Protein AF-A0A6B3EMQ3-F1 (afdb_monomer_lite)

Sequence (103 aa):
LTILTIFVALPIFVMITSSLKPLKDVTGQFRWIPSGLTIRPYIDIWKTVPLAHYFSNSLIVAGSATICSVIIAIFAAYAVSRYNFRGKRVFTVSVLSTQMFPG

Secondary structure (DSSP, 8-state):
-HHHHHHHHHHHHHHHHHHTS-GGGTSS---SS-SS---HHHHHHHHHS-HHHHHHHHHHHHHHHHHHHHHHHHHHHHHHHH---TTHHHHHHHHHHHHHS--

pLDDT: mean 71.08, std 14.78, range [41.62, 95.75]

Foldseek 3Di:
DVVVVVVVVVVVVVVVQVQQADPVVVVDDDDPDHPDRDCVVVVVCVVVPVVVVVVVVCCCVVVVVVVVVVVVVVVVVCCLVPDDDPCSVVVVVVVVVVVPPDD

Structure (mmCIF, N/CA/C/O backbone):
data_AF-A0A6B3EMQ3-F1
#
_entry.id   AF-A0A6B3EMQ3-F1
#
loop_
_atom_site.group_PDB
_atom_site.id
_atom_site.type_symbol
_atom_site.label_atom_id
_atom_site.label_alt_id
_atom_site.label_comp_id
_atom_site.label_asym_id
_atom_site.label_entity_id
_atom_site.label_seq_id
_atom_site.pdbx_PDB_ins_code
_atom_site.Cartn_x
_atom_site.Cartn_y
_atom_site.Cartn_z
_atom_site.occupancy
_atom_site.B_iso_or_equiv
_atom_site.auth_seq_id
_atom_site.auth_comp_id
_atom_site.auth_asym_id
_atom_site.auth_atom_id
_atom_site.pdbx_PDB_model_num
ATOM 1 N N . LEU A 1 1 ? 20.377 -15.646 9.282 1.00 66.88 1 LEU A N 1
ATOM 2 C CA . LEU A 1 1 ? 19.902 -14.308 8.853 1.00 66.88 1 LEU A CA 1
ATOM 3 C C . LEU A 1 1 ? 20.313 -13.988 7.412 1.00 66.88 1 LEU A C 1
ATOM 5 O O . LEU A 1 1 ? 19.444 -13.715 6.602 1.00 66.88 1 LEU A O 1
ATOM 9 N N . THR A 1 2 ? 21.598 -14.111 7.065 1.00 76.88 2 THR A N 1
ATOM 10 C CA . THR A 1 2 ? 22.165 -13.820 5.729 1.00 76.88 2 THR A CA 1
ATOM 11 C C . THR A 1 2 ? 21.509 -14.570 4.560 1.00 76.88 2 THR A C 1
ATOM 13 O O . THR A 1 2 ? 21.235 -13.963 3.532 1.00 76.88 2 THR A O 1
ATOM 16 N N . ILE A 1 3 ? 21.180 -15.857 4.716 1.00 75.00 3 ILE A N 1
ATOM 17 C CA . ILE A 1 3 ? 20.504 -16.660 3.672 1.00 75.00 3 ILE A CA 1
ATOM 18 C C . ILE A 1 3 ? 19.086 -16.136 3.375 1.00 75.00 3 ILE A C 1
ATOM 20 O O . ILE A 1 3 ? 18.675 -16.049 2.223 1.00 75.00 3 ILE A O 1
ATOM 24 N N . LEU A 1 4 ? 18.359 -15.730 4.418 1.00 75.94 4 LEU A N 1
ATOM 25 C CA . LEU A 1 4 ? 17.004 -15.180 4.317 1.00 75.94 4 LEU A CA 1
ATOM 26 C C . LEU A 1 4 ? 17.011 -13.815 3.614 1.00 75.94 4 LEU A C 1
ATOM 28 O O . LEU A 1 4 ? 16.161 -13.547 2.771 1.00 75.94 4 LEU A O 1
ATOM 32 N N . THR A 1 5 ? 18.019 -12.986 3.894 1.00 73.38 5 THR A N 1
ATOM 33 C CA . THR A 1 5 ? 18.232 -11.708 3.203 1.00 73.38 5 THR A CA 1
ATOM 34 C C . THR A 1 5 ? 18.494 -11.904 1.709 1.00 73.38 5 THR A C 1
ATOM 36 O O . THR A 1 5 ? 17.908 -11.197 0.896 1.00 73.38 5 THR A O 1
ATOM 39 N N . ILE A 1 6 ? 19.320 -12.884 1.329 1.00 73.81 6 ILE A N 1
ATOM 40 C CA . ILE A 1 6 ? 19.612 -13.191 -0.082 1.00 73.81 6 ILE A CA 1
ATOM 41 C C . ILE A 1 6 ? 18.356 -13.696 -0.805 1.00 73.81 6 ILE A C 1
ATOM 43 O O . ILE A 1 6 ? 18.084 -13.283 -1.932 1.00 73.81 6 ILE A O 1
ATOM 47 N N . PHE A 1 7 ? 17.555 -14.532 -0.142 1.00 76.38 7 PHE A N 1
ATOM 48 C CA . PHE A 1 7 ? 16.309 -15.052 -0.702 1.00 76.38 7 PHE A CA 1
ATOM 49 C C . PHE A 1 7 ? 15.274 -13.947 -0.978 1.00 76.38 7 PHE A C 1
ATOM 51 O O . PHE A 1 7 ? 14.625 -13.967 -2.019 1.00 76.38 7 PHE A O 1
ATOM 58 N N . VAL A 1 8 ? 15.161 -12.947 -0.098 1.00 75.50 8 VAL A N 1
ATOM 59 C CA . VAL A 1 8 ? 14.281 -11.777 -0.300 1.00 75.50 8 VAL A CA 1
ATOM 60 C C . VAL A 1 8 ? 14.869 -10.779 -1.306 1.00 75.50 8 VAL A C 1
ATOM 62 O O . VAL A 1 8 ? 14.127 -10.122 -2.035 1.00 75.50 8 VAL A O 1
ATOM 65 N N . ALA A 1 9 ? 16.195 -10.673 -1.395 1.00 73.19 9 ALA A N 1
ATOM 66 C CA . ALA A 1 9 ? 16.858 -9.776 -2.339 1.00 73.19 9 ALA A CA 1
ATOM 67 C C . ALA A 1 9 ? 16.756 -10.253 -3.799 1.00 73.19 9 ALA A C 1
ATOM 69 O O . ALA A 1 9 ? 16.727 -9.423 -4.706 1.00 73.19 9 ALA A O 1
ATOM 70 N N . LEU A 1 10 ? 16.659 -11.566 -4.041 1.00 73.31 10 LEU A N 1
ATOM 71 C CA . LEU A 1 10 ? 16.502 -12.151 -5.380 1.00 73.31 10 LEU A CA 1
ATOM 72 C C . LEU A 1 10 ? 15.300 -11.600 -6.173 1.00 73.31 10 LEU A C 1
ATOM 74 O O . LEU A 1 10 ? 15.516 -11.098 -7.277 1.00 73.31 10 LEU A O 1
ATOM 78 N N . PRO A 1 11 ? 14.050 -11.632 -5.668 1.00 71.81 11 PRO A N 1
ATOM 79 C CA . PRO A 1 11 ? 12.908 -11.085 -6.400 1.00 71.81 11 PRO A CA 1
ATOM 80 C C . PRO A 1 11 ? 13.012 -9.569 -6.601 1.00 71.81 11 PRO A C 1
ATOM 82 O O . PRO A 1 11 ? 12.620 -9.074 -7.654 1.00 71.81 11 PRO A O 1
ATOM 85 N N . ILE A 1 12 ? 13.607 -8.834 -5.654 1.00 69.75 12 ILE A N 1
ATOM 86 C CA . ILE A 1 12 ? 13.861 -7.390 -5.796 1.00 69.75 12 ILE A CA 1
ATOM 87 C C . ILE A 1 12 ? 14.857 -7.137 -6.936 1.00 69.75 12 ILE A C 1
ATOM 89 O O . ILE A 1 12 ? 14.637 -6.267 -7.777 1.00 69.75 12 ILE A O 1
ATOM 93 N N . PHE A 1 13 ? 15.920 -7.936 -7.022 1.00 67.06 13 PHE A N 1
ATOM 94 C CA . PHE A 1 13 ? 16.906 -7.843 -8.095 1.00 67.06 13 PHE A CA 1
ATOM 95 C C . PHE A 1 13 ? 16.301 -8.183 -9.468 1.00 67.06 13 PHE A C 1
ATOM 97 O O . PHE A 1 13 ? 16.542 -7.479 -10.453 1.00 67.06 13 PHE A O 1
ATOM 104 N N . VAL A 1 14 ? 15.451 -9.212 -9.541 1.00 66.31 14 VAL A N 1
ATOM 105 C CA . VAL A 1 14 ? 14.697 -9.559 -10.759 1.00 66.31 14 VAL A CA 1
ATOM 106 C C . VAL A 1 14 ? 13.723 -8.443 -11.149 1.00 66.31 14 VAL A C 1
ATOM 108 O O . VAL A 1 14 ? 13.592 -8.132 -12.333 1.00 66.31 14 VAL A O 1
ATOM 111 N N . MET A 1 15 ? 13.080 -7.792 -10.178 1.00 66.25 15 MET A N 1
ATOM 112 C CA . MET A 1 15 ? 12.175 -6.667 -10.420 1.00 66.25 15 MET A CA 1
ATOM 113 C C . MET A 1 15 ? 12.920 -5.449 -10.982 1.00 66.25 15 MET A C 1
ATOM 115 O O . MET A 1 15 ? 12.474 -4.875 -11.972 1.00 66.25 15 MET A O 1
ATOM 119 N N . ILE A 1 16 ? 14.079 -5.100 -10.414 1.00 63.38 16 ILE A N 1
ATOM 120 C CA . ILE A 1 16 ? 14.919 -3.983 -10.881 1.00 63.38 16 ILE A CA 1
ATOM 121 C C . ILE A 1 16 ? 15.449 -4.259 -12.293 1.00 63.38 16 ILE A C 1
ATOM 123 O O . ILE A 1 16 ? 15.355 -3.419 -13.185 1.00 63.38 16 ILE A O 1
ATOM 127 N N . THR A 1 17 ? 15.980 -5.457 -12.533 1.00 60.28 17 THR A N 1
ATOM 128 C CA . THR A 1 17 ? 16.501 -5.825 -13.860 1.00 60.28 17 THR A CA 1
ATOM 129 C C . THR A 1 17 ? 15.398 -5.936 -14.913 1.00 60.28 17 THR A C 1
ATOM 131 O O . THR A 1 17 ? 15.651 -5.651 -16.082 1.00 60.28 17 THR A O 1
ATOM 134 N N . SER A 1 18 ? 14.174 -6.297 -14.519 1.00 56.06 18 SER A N 1
ATOM 135 C CA . SER A 1 18 ? 13.008 -6.318 -15.412 1.00 56.06 18 SER A CA 1
ATOM 136 C C . SER A 1 18 ? 12.436 -4.923 -15.670 1.00 56.06 18 SER A C 1
ATOM 138 O O . SER A 1 18 ? 12.002 -4.664 -16.789 1.00 56.06 18 SER A O 1
ATOM 140 N N . SER A 1 19 ? 12.488 -3.997 -14.703 1.00 55.06 19 SER A N 1
ATOM 141 C CA . SER A 1 19 ? 12.038 -2.609 -14.907 1.00 55.06 19 SER A CA 1
ATOM 142 C C . SER A 1 19 ? 12.951 -1.816 -15.853 1.00 55.06 19 SER A C 1
ATOM 144 O O . SER A 1 19 ? 12.515 -0.846 -16.467 1.00 55.06 19 SER A O 1
ATOM 146 N N . LEU A 1 20 ? 14.205 -2.250 -16.007 1.00 53.59 20 LEU A N 1
ATOM 147 C CA . LEU A 1 20 ? 15.203 -1.677 -16.918 1.00 53.59 20 LEU A CA 1
ATOM 148 C C . LEU A 1 20 ? 15.199 -2.308 -18.329 1.00 53.59 20 LEU A C 1
ATOM 150 O O . LEU A 1 20 ? 15.990 -1.888 -19.182 1.00 53.59 20 LEU A O 1
ATOM 154 N N . LYS A 1 21 ? 14.341 -3.309 -18.593 1.00 52.06 21 LYS A N 1
ATOM 155 C CA . LYS A 1 21 ? 14.225 -3.959 -19.911 1.00 52.06 21 LYS A CA 1
ATOM 156 C C . LYS A 1 21 ? 13.247 -3.209 -20.831 1.00 52.06 21 LYS A C 1
ATOM 158 O O . LYS A 1 21 ? 12.162 -2.826 -20.396 1.00 52.06 21 LYS A O 1
ATOM 163 N N . PRO A 1 22 ? 13.583 -3.014 -22.119 1.00 49.78 22 PRO A N 1
ATOM 164 C CA . PRO A 1 22 ? 12.666 -2.422 -23.091 1.00 49.78 22 PRO A CA 1
ATOM 165 C C . PRO A 1 22 ? 11.437 -3.321 -23.337 1.00 49.78 22 PRO A C 1
ATOM 167 O O . PRO A 1 22 ? 11.576 -4.537 -23.435 1.00 49.78 22 PRO A O 1
ATOM 170 N N . LEU A 1 23 ? 10.240 -2.724 -23.507 1.00 48.47 23 LEU A N 1
ATOM 171 C CA . LEU A 1 23 ? 8.945 -3.427 -23.681 1.00 48.47 23 LEU A CA 1
ATOM 172 C C 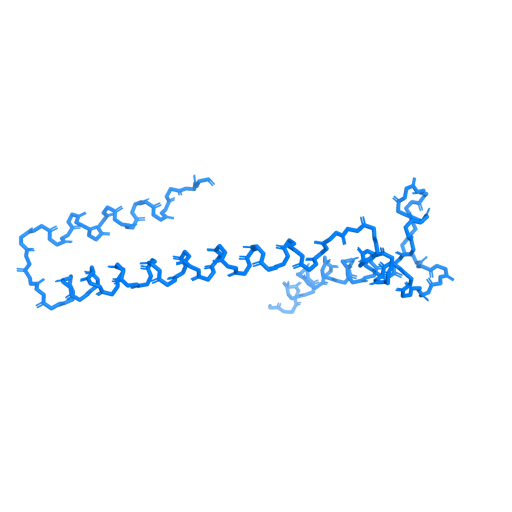. LEU A 1 23 ? 8.963 -4.541 -24.749 1.00 48.47 23 LEU A C 1
ATOM 174 O O . LEU A 1 23 ? 8.215 -5.507 -24.641 1.00 48.47 23 LEU A O 1
ATOM 178 N N . LYS A 1 24 ? 9.827 -4.427 -25.764 1.00 46.59 24 LYS A N 1
ATOM 179 C CA . LYS A 1 24 ? 9.963 -5.410 -26.851 1.00 46.59 24 LYS A CA 1
ATOM 180 C C . LYS A 1 24 ? 10.534 -6.764 -26.401 1.00 46.59 24 LYS A C 1
ATOM 182 O O . LYS A 1 24 ? 10.236 -7.763 -27.043 1.00 46.59 24 LYS A O 1
ATOM 187 N N . ASP A 1 25 ? 11.280 -6.810 -25.294 1.00 47.00 25 ASP A N 1
ATOM 188 C CA . ASP A 1 25 ? 11.830 -8.052 -24.718 1.00 47.00 25 ASP A CA 1
ATOM 189 C C . ASP A 1 25 ? 10.915 -8.674 -23.645 1.00 47.00 25 ASP A C 1
ATOM 191 O O . ASP A 1 25 ? 11.205 -9.756 -23.140 1.00 47.00 25 ASP A O 1
ATOM 195 N N . VAL A 1 26 ? 9.803 -8.016 -23.289 1.00 49.09 26 VAL A N 1
ATOM 196 C CA . VAL A 1 26 ? 8.833 -8.527 -22.300 1.00 49.09 26 VAL A CA 1
ATOM 197 C C . VAL A 1 26 ? 7.773 -9.419 -22.960 1.00 49.09 26 VAL A C 1
ATOM 199 O O . VAL A 1 26 ? 7.272 -10.346 -22.334 1.00 49.09 26 VAL A O 1
ATOM 202 N N . THR A 1 27 ? 7.456 -9.187 -24.238 1.00 45.41 27 THR A N 1
ATOM 203 C CA . THR A 1 27 ? 6.517 -10.015 -25.026 1.00 45.41 27 THR A CA 1
ATOM 204 C C . THR A 1 27 ? 7.221 -11.149 -25.797 1.00 45.41 27 THR A C 1
ATOM 206 O O . THR A 1 27 ? 6.559 -11.999 -26.385 1.00 45.41 27 THR A O 1
ATOM 209 N N . GLY A 1 28 ? 8.560 -11.163 -25.810 1.00 53.78 28 GLY A N 1
ATOM 210 C CA . GLY A 1 28 ? 9.399 -12.152 -26.499 1.00 53.78 28 GLY A CA 1
ATOM 211 C C . GLY A 1 28 ? 10.117 -13.136 -25.560 1.00 53.78 28 GLY A C 1
ATOM 212 O O . GLY A 1 28 ? 9.749 -13.301 -24.402 1.00 53.78 28 GLY A O 1
ATOM 213 N N . GLN A 1 29 ? 11.156 -13.815 -26.066 1.00 41.62 29 GLN A N 1
ATOM 214 C CA . GLN A 1 29 ? 11.915 -14.843 -25.335 1.00 41.62 29 GLN A CA 1
ATOM 215 C C . GLN A 1 29 ? 12.505 -14.319 -24.011 1.00 41.62 29 GLN A C 1
ATOM 217 O O . GLN A 1 29 ? 13.316 -13.394 -24.000 1.00 41.62 29 GLN A O 1
ATOM 222 N N . PHE A 1 30 ? 12.157 -14.977 -22.901 1.00 46.03 30 PHE A N 1
ATOM 223 C CA . PHE A 1 30 ? 12.632 -14.678 -21.548 1.00 46.03 30 PHE A CA 1
ATOM 224 C C . PHE A 1 30 ? 14.165 -14.812 -21.449 1.00 46.03 30 PHE A C 1
ATOM 226 O O . PHE A 1 30 ? 14.701 -15.913 -21.324 1.00 46.03 30 PHE A O 1
ATOM 233 N N . ARG A 1 31 ? 14.895 -13.691 -21.512 1.00 50.19 31 ARG A N 1
ATOM 234 C CA . ARG A 1 31 ? 16.360 -13.653 -21.344 1.00 50.19 31 ARG A CA 1
ATOM 235 C C . ARG A 1 31 ? 16.737 -13.090 -19.978 1.00 50.19 31 ARG A C 1
ATOM 237 O O . ARG A 1 31 ? 16.297 -12.004 -19.606 1.00 50.19 31 ARG A O 1
ATOM 244 N N . TRP A 1 32 ? 17.579 -13.814 -19.239 1.00 49.00 32 TRP A N 1
ATOM 245 C CA . TRP A 1 32 ? 18.080 -13.416 -17.914 1.00 49.00 32 TRP A CA 1
ATOM 246 C C . TRP A 1 32 ? 19.018 -12.193 -17.957 1.00 49.00 32 TRP A C 1
ATOM 248 O O . TRP A 1 32 ? 19.032 -11.414 -17.011 1.00 49.00 32 TRP A O 1
ATOM 258 N N . ILE A 1 33 ? 19.740 -11.972 -19.064 1.00 49.88 33 ILE A N 1
ATOM 259 C CA . ILE A 1 33 ? 20.727 -10.888 -19.220 1.00 49.88 33 ILE A CA 1
ATOM 260 C C . ILE A 1 33 ? 20.217 -9.884 -20.278 1.00 49.88 33 ILE A C 1
ATOM 262 O O . ILE A 1 33 ? 20.021 -10.288 -21.426 1.00 49.88 33 ILE A O 1
ATOM 266 N N . PRO A 1 34 ? 19.960 -8.606 -19.924 1.00 50.31 34 PRO A N 1
ATOM 267 C CA . PRO A 1 34 ? 19.502 -7.583 -20.867 1.00 50.31 34 PRO A CA 1
ATOM 268 C C . PRO A 1 34 ? 20.602 -7.214 -21.872 1.00 50.31 34 PRO A C 1
ATOM 270 O O . PRO A 1 34 ? 21.716 -6.885 -21.476 1.00 50.31 34 PRO A O 1
ATOM 273 N N . SER A 1 35 ? 20.282 -7.193 -23.166 1.00 52.34 35 SER A N 1
ATOM 274 C CA . SER A 1 35 ? 21.206 -6.786 -24.242 1.00 52.34 35 SER A CA 1
ATOM 275 C C . SER A 1 35 ? 21.458 -5.269 -24.300 1.00 52.34 35 SER A C 1
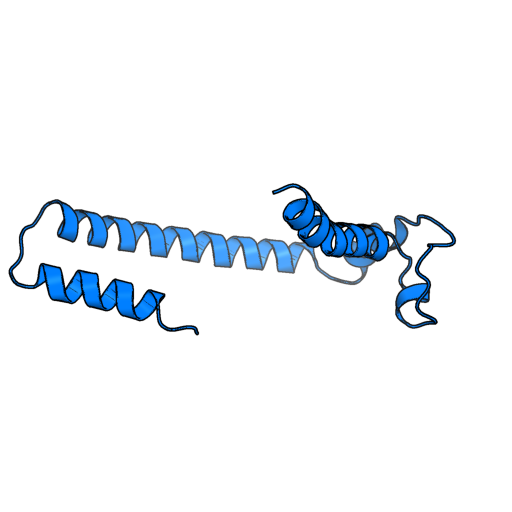ATOM 277 O O . SER A 1 35 ? 22.370 -4.824 -24.989 1.00 52.34 35 SER A O 1
ATOM 279 N N . GLY A 1 36 ? 20.664 -4.464 -23.585 1.00 51.59 36 GLY A N 1
ATOM 280 C CA . GLY A 1 36 ? 20.822 -3.012 -23.529 1.00 51.59 36 GLY A CA 1
ATOM 281 C C . GLY A 1 36 ? 20.007 -2.382 -22.402 1.00 51.59 36 GLY A C 1
ATOM 282 O O . GLY A 1 36 ? 18.779 -2.467 -22.387 1.00 51.59 36 GLY A O 1
ATOM 283 N N . LEU A 1 37 ? 20.692 -1.729 -21.461 1.00 51.66 37 LEU A N 1
ATOM 284 C CA . LEU A 1 37 ? 20.078 -0.878 -20.439 1.00 51.66 37 LEU A CA 1
ATOM 285 C C . LEU A 1 37 ? 19.350 0.276 -21.134 1.00 51.66 37 LEU A C 1
ATOM 287 O O . LEU A 1 37 ? 19.989 1.133 -21.741 1.00 51.66 37 LEU A O 1
ATOM 291 N N . THR A 1 38 ? 18.018 0.296 -21.077 1.00 54.25 38 THR A N 1
ATOM 292 C CA . THR A 1 38 ? 17.237 1.297 -21.811 1.00 54.25 38 THR A CA 1
ATOM 293 C C . THR A 1 38 ? 16.228 1.976 -20.885 1.00 54.25 38 THR A C 1
ATOM 295 O O . THR A 1 38 ? 15.290 1.344 -20.424 1.00 54.25 38 THR A O 1
ATOM 298 N N . ILE A 1 39 ? 16.378 3.288 -20.659 1.00 57.94 39 ILE A N 1
ATOM 299 C CA . ILE A 1 39 ? 15.467 4.128 -19.843 1.00 57.94 39 ILE A CA 1
ATOM 300 C C . ILE A 1 39 ? 14.172 4.516 -20.595 1.00 57.94 39 ILE A C 1
ATOM 302 O O . ILE A 1 39 ? 13.252 5.095 -20.027 1.00 57.94 39 ILE A O 1
ATOM 306 N N . ARG A 1 40 ? 14.042 4.146 -21.876 1.00 56.66 40 ARG A N 1
ATOM 307 C CA . ARG A 1 40 ? 12.880 4.478 -22.728 1.00 56.66 40 ARG A CA 1
ATOM 308 C C . ARG A 1 40 ? 11.511 4.079 -22.139 1.00 56.66 40 ARG A C 1
ATOM 310 O O . ARG A 1 40 ? 10.620 4.919 -22.206 1.00 56.66 40 ARG A O 1
ATOM 317 N N . PRO A 1 41 ? 11.327 2.911 -21.484 1.00 59.56 41 PRO A N 1
ATOM 318 C CA . PRO A 1 41 ? 10.060 2.564 -20.832 1.00 59.56 41 PRO A CA 1
ATOM 319 C C . PRO A 1 41 ? 9.627 3.579 -19.769 1.00 59.56 41 PRO A C 1
ATOM 321 O O . PRO A 1 41 ? 8.458 3.941 -19.706 1.00 59.56 41 PRO A O 1
ATOM 324 N N . TYR A 1 42 ? 10.567 4.113 -18.984 1.00 57.72 42 TYR A N 1
ATOM 325 C CA . TYR A 1 42 ? 10.269 5.134 -17.977 1.00 57.72 42 TYR A CA 1
ATOM 326 C C . TYR A 1 42 ? 9.806 6.455 -18.587 1.00 57.72 42 TYR A C 1
ATOM 328 O O . TYR A 1 42 ? 9.161 7.219 -17.888 1.00 57.72 42 TYR A O 1
ATOM 336 N N . ILE A 1 43 ? 10.116 6.739 -19.853 1.00 61.44 43 ILE A N 1
ATOM 337 C CA . ILE A 1 43 ? 9.673 7.956 -20.549 1.00 61.44 43 ILE A CA 1
ATOM 338 C C . ILE A 1 43 ? 8.355 7.690 -21.293 1.00 61.44 43 ILE A C 1
ATOM 340 O O . ILE A 1 43 ? 7.455 8.530 -21.281 1.00 61.44 43 ILE A O 1
ATOM 344 N N . ASP A 1 44 ? 8.208 6.505 -21.891 1.00 60.47 44 ASP A N 1
ATOM 345 C CA . ASP A 1 44 ? 7.023 6.126 -22.668 1.00 60.47 44 ASP A CA 1
ATOM 346 C C . ASP A 1 44 ? 5.779 5.899 -21.793 1.00 60.47 44 ASP A C 1
ATOM 348 O O . ASP A 1 44 ? 4.667 6.224 -22.223 1.00 60.47 44 ASP A O 1
ATOM 352 N N . ILE A 1 45 ? 5.925 5.416 -20.550 1.00 61.06 45 ILE A N 1
ATOM 353 C CA . ILE A 1 45 ? 4.769 5.205 -19.658 1.00 61.06 45 ILE A CA 1
ATOM 354 C C . ILE A 1 45 ? 4.095 6.541 -19.297 1.00 61.06 45 ILE A C 1
ATOM 356 O O . ILE A 1 45 ? 2.871 6.588 -19.223 1.00 61.06 45 ILE A O 1
ATOM 360 N N . TRP A 1 46 ? 4.843 7.646 -19.173 1.00 58.47 46 TRP A N 1
ATOM 361 C CA . TRP A 1 46 ? 4.258 8.973 -18.912 1.00 58.47 46 TRP A CA 1
ATOM 362 C C . TRP A 1 46 ? 3.466 9.534 -20.099 1.00 58.47 46 TRP A C 1
ATOM 364 O O . TRP A 1 46 ? 2.608 10.390 -19.898 1.00 58.47 46 TRP A O 1
ATOM 374 N N . LYS A 1 47 ? 3.746 9.074 -21.327 1.00 60.16 47 LYS A N 1
ATOM 375 C CA . LYS A 1 47 ? 3.013 9.479 -22.540 1.00 60.16 47 LYS A CA 1
ATOM 376 C C . LYS A 1 47 ? 1.835 8.563 -22.863 1.00 60.16 47 LYS A C 1
ATOM 378 O O . LYS A 1 47 ? 0.853 9.023 -23.433 1.00 60.16 47 LYS A O 1
ATOM 383 N N . THR A 1 48 ? 1.947 7.278 -22.534 1.00 60.19 48 THR A N 1
ATOM 384 C CA . THR A 1 48 ? 0.966 6.250 -22.925 1.00 60.19 48 THR A CA 1
ATOM 385 C C . THR A 1 48 ? -0.104 6.042 -21.855 1.00 60.19 48 THR A C 1
ATOM 387 O O . THR A 1 48 ? -1.240 5.697 -22.167 1.00 60.19 48 THR A O 1
ATOM 390 N N . VAL A 1 49 ? 0.242 6.270 -20.586 1.00 61.47 49 VAL A N 1
ATOM 391 C CA . VAL A 1 49 ? -0.662 6.127 -19.444 1.00 61.47 49 VAL A CA 1
ATOM 392 C C . VAL A 1 49 ? -0.737 7.472 -18.725 1.00 61.47 49 VAL A C 1
ATOM 394 O O . VAL A 1 49 ? 0.309 8.068 -18.462 1.00 61.47 49 VAL A O 1
ATOM 397 N N . PRO A 1 50 ? -1.929 7.958 -18.331 1.00 65.44 50 PRO A N 1
ATOM 398 C CA . PRO A 1 50 ? -2.052 9.129 -17.470 1.00 65.44 50 PRO A CA 1
ATOM 399 C C . PRO A 1 50 ? -1.640 8.770 -16.027 1.00 65.44 50 PRO A C 1
ATOM 401 O O . PRO A 1 50 ? -2.441 8.816 -15.093 1.00 65.44 50 PRO A O 1
ATOM 404 N N . LEU A 1 51 ? -0.369 8.389 -15.841 1.00 65.75 51 LEU A N 1
ATOM 405 C CA . LEU A 1 51 ? 0.240 8.009 -14.563 1.00 65.75 51 LEU A CA 1
ATOM 406 C C . LEU A 1 51 ? 0.029 9.088 -13.507 1.00 65.75 51 LEU A C 1
ATOM 408 O O . LEU A 1 51 ? -0.286 8.766 -12.368 1.00 65.75 51 LEU A O 1
ATOM 412 N N . ALA A 1 52 ? 0.155 10.359 -13.897 1.00 69.94 52 ALA A N 1
ATOM 413 C CA . ALA A 1 52 ? -0.077 11.487 -13.007 1.00 69.94 52 ALA A CA 1
ATOM 414 C C . ALA A 1 52 ? -1.502 11.469 -12.429 1.00 69.94 52 ALA A C 1
ATOM 416 O O . ALA A 1 52 ? -1.666 11.622 -11.225 1.00 69.94 52 ALA A O 1
ATOM 417 N N . HIS A 1 53 ? -2.524 11.183 -13.245 1.00 72.88 53 HIS A N 1
ATOM 418 C CA . HIS A 1 53 ? -3.903 11.069 -12.762 1.00 72.88 53 HIS A CA 1
ATOM 419 C C . HIS A 1 53 ? -4.102 9.863 -11.846 1.00 72.88 53 HIS A C 1
ATOM 421 O O . HIS A 1 53 ? -4.732 10.000 -10.801 1.00 72.88 53 HIS A O 1
ATOM 427 N N . TYR A 1 54 ? -3.560 8.692 -12.191 1.00 75.94 54 TYR A N 1
ATOM 428 C CA . TYR A 1 54 ? -3.677 7.508 -11.332 1.00 75.94 54 TYR A CA 1
ATOM 429 C C . TYR A 1 54 ? -2.943 7.677 -10.002 1.00 75.94 54 TYR A C 1
ATOM 431 O O . TYR A 1 54 ? -3.451 7.259 -8.959 1.00 75.94 54 TYR A O 1
ATOM 439 N N . PHE A 1 55 ? -1.782 8.329 -10.026 1.00 78.88 55 PHE A N 1
ATOM 440 C CA . PHE A 1 55 ? -1.007 8.639 -8.836 1.00 78.88 55 PHE A CA 1
ATOM 441 C C . PHE A 1 55 ? -1.736 9.656 -7.958 1.00 78.88 55 PHE A C 1
ATOM 443 O O . PHE A 1 55 ? -1.916 9.405 -6.770 1.00 78.88 55 PHE A O 1
ATOM 450 N N . SER A 1 56 ? -2.237 10.752 -8.535 1.00 81.19 56 SER A N 1
ATOM 451 C CA . SER A 1 56 ? -3.023 11.749 -7.803 1.00 81.19 56 SER A CA 1
ATOM 452 C C . SER A 1 56 ? -4.316 11.165 -7.236 1.00 81.19 56 SER A C 1
ATOM 454 O O . SER A 1 56 ? -4.611 11.398 -6.069 1.00 81.19 56 SER A O 1
ATOM 456 N N . ASN A 1 57 ? -5.054 10.354 -7.999 1.00 85.44 57 ASN A N 1
ATOM 457 C CA . ASN A 1 57 ? -6.258 9.688 -7.499 1.00 85.44 57 ASN A CA 1
ATOM 458 C C . ASN A 1 57 ? -5.928 8.745 -6.339 1.00 85.44 57 ASN A C 1
ATOM 460 O O . ASN A 1 57 ? -6.576 8.810 -5.300 1.00 85.44 57 ASN A O 1
ATOM 464 N N . SER A 1 58 ? -4.890 7.917 -6.479 1.00 85.12 58 SER A N 1
ATOM 465 C CA . SER A 1 58 ? -4.448 7.021 -5.402 1.00 85.12 58 SER A CA 1
ATOM 466 C C . SER A 1 58 ? -4.006 7.800 -4.168 1.00 85.12 58 SER A C 1
ATOM 468 O O . SER A 1 58 ? -4.346 7.416 -3.055 1.00 85.12 58 SER A O 1
ATOM 470 N N . LEU A 1 59 ? -3.301 8.918 -4.349 1.00 88.69 59 LEU A N 1
ATOM 471 C CA . LEU A 1 59 ? -2.841 9.766 -3.254 1.00 88.69 59 LEU A CA 1
ATOM 472 C C . LEU A 1 59 ? -4.012 10.432 -2.523 1.00 88.69 59 LEU A C 1
ATOM 474 O O . LEU A 1 59 ? -4.032 10.454 -1.295 1.00 88.69 59 LEU A O 1
ATOM 478 N N . ILE A 1 60 ? -5.002 10.938 -3.261 1.00 91.75 60 ILE A N 1
ATOM 479 C CA . ILE A 1 60 ? -6.202 11.556 -2.687 1.00 91.75 60 ILE A CA 1
ATOM 480 C C . ILE A 1 60 ? -7.034 10.504 -1.952 1.00 91.75 60 ILE A C 1
ATOM 482 O O . ILE A 1 60 ? -7.431 10.730 -0.811 1.00 91.75 60 ILE A O 1
ATOM 486 N N . VAL A 1 61 ? -7.276 9.344 -2.566 1.00 92.69 61 VAL A N 1
ATOM 487 C CA . VAL A 1 61 ? -8.066 8.262 -1.962 1.00 92.69 61 VAL A CA 1
ATOM 488 C C . VAL A 1 61 ? -7.355 7.695 -0.734 1.00 92.69 61 VAL A C 1
ATOM 490 O O . VAL A 1 61 ? -7.950 7.644 0.338 1.00 92.69 61 VAL A O 1
ATOM 493 N N . ALA A 1 62 ? -6.075 7.334 -0.841 1.00 91.00 62 ALA A N 1
ATOM 494 C CA . ALA A 1 62 ? -5.316 6.807 0.291 1.00 91.00 62 ALA A CA 1
ATOM 495 C C . ALA A 1 62 ? -5.144 7.857 1.397 1.00 91.00 62 ALA A C 1
ATOM 497 O O . ALA A 1 62 ? -5.300 7.540 2.575 1.00 91.00 62 ALA A O 1
ATOM 498 N N . GLY A 1 63 ? -4.868 9.112 1.034 1.00 93.56 63 GLY A N 1
ATOM 499 C CA . GLY A 1 63 ? -4.711 10.213 1.980 1.00 93.56 63 GLY A CA 1
ATOM 500 C C . GLY A 1 63 ? -6.003 10.512 2.736 1.00 93.56 63 GLY A C 1
ATOM 501 O O . GLY A 1 63 ? -6.003 10.520 3.966 1.00 93.56 63 GLY A O 1
ATOM 502 N N . SER A 1 64 ? -7.120 10.685 2.025 1.00 93.75 64 SER A N 1
ATOM 503 C CA . SER A 1 64 ? -8.431 10.914 2.650 1.00 93.75 64 SER A CA 1
ATOM 504 C C . SER A 1 64 ? -8.868 9.732 3.519 1.00 93.75 64 SER A C 1
ATOM 506 O O . SER A 1 64 ? -9.247 9.939 4.672 1.00 93.75 64 SER A O 1
ATOM 508 N N . ALA A 1 65 ? -8.726 8.497 3.028 1.00 92.56 65 ALA A N 1
ATOM 509 C CA . ALA A 1 65 ? -9.039 7.296 3.796 1.00 92.56 65 ALA A CA 1
ATOM 510 C C . ALA A 1 65 ? -8.191 7.196 5.071 1.00 92.56 65 ALA A C 1
ATOM 512 O O . ALA A 1 65 ? -8.725 6.884 6.136 1.00 92.56 65 ALA A O 1
ATOM 513 N N . THR A 1 66 ? -6.895 7.514 4.990 1.00 92.88 66 THR A N 1
ATOM 514 C CA . THR A 1 66 ? -5.995 7.518 6.152 1.00 92.88 66 THR A CA 1
ATOM 515 C C . THR A 1 66 ? -6.418 8.576 7.164 1.00 92.88 66 THR A C 1
ATOM 517 O O . THR A 1 66 ? -6.558 8.256 8.340 1.00 92.88 66 THR A O 1
ATOM 520 N N . ILE A 1 67 ? -6.685 9.811 6.730 1.00 95.75 67 ILE A N 1
ATOM 521 C CA . ILE A 1 67 ? -7.103 10.904 7.622 1.00 95.75 67 ILE A CA 1
ATOM 522 C C . ILE A 1 67 ? -8.407 10.543 8.340 1.00 95.75 67 ILE A C 1
ATOM 524 O O . ILE A 1 67 ? -8.467 10.602 9.569 1.00 95.75 67 ILE A O 1
ATOM 528 N N . CYS A 1 68 ? -9.433 10.113 7.601 1.00 93.75 68 CYS A N 1
ATOM 529 C CA . CYS A 1 68 ? -10.710 9.710 8.189 1.00 93.75 68 CYS A CA 1
ATOM 530 C C . CYS A 1 68 ? -10.541 8.534 9.161 1.00 93.75 68 CYS A C 1
ATOM 532 O O . CYS A 1 68 ? -11.065 8.578 10.276 1.00 93.75 68 CYS A O 1
ATOM 534 N N . SER A 1 69 ? -9.767 7.516 8.774 1.00 91.44 69 SER A N 1
ATOM 535 C CA . SER A 1 69 ? -9.517 6.342 9.617 1.00 91.44 69 SER A CA 1
ATOM 536 C C . SER A 1 69 ? -8.777 6.711 10.898 1.00 91.44 69 SER A C 1
ATOM 538 O O . SER A 1 69 ? -9.154 6.246 11.969 1.00 91.44 69 SER A O 1
ATOM 540 N N . VAL A 1 70 ? -7.763 7.576 10.817 1.00 92.69 70 VAL A N 1
ATOM 541 C CA . VAL A 1 70 ? -6.982 8.028 11.977 1.00 92.69 70 VAL A CA 1
ATOM 542 C C . VAL A 1 70 ? -7.846 8.840 12.933 1.00 92.69 70 VAL A C 1
ATOM 544 O O . VAL A 1 70 ? -7.793 8.594 14.134 1.00 92.69 70 VAL A O 1
ATOM 547 N N . ILE A 1 71 ? -8.678 9.755 12.431 1.00 94.31 71 ILE A N 1
ATOM 548 C CA . ILE A 1 71 ? -9.579 10.546 13.281 1.00 94.31 71 ILE A CA 1
ATOM 549 C C . ILE A 1 71 ? -10.498 9.616 14.083 1.00 94.31 71 ILE A C 1
ATOM 551 O O . ILE A 1 71 ? -10.549 9.706 15.310 1.00 94.31 71 ILE A O 1
ATOM 555 N N . ILE A 1 72 ? -11.165 8.672 13.412 1.00 90.44 72 ILE A N 1
ATOM 556 C CA . ILE A 1 72 ? -12.062 7.706 14.064 1.00 90.44 72 ILE A CA 1
ATOM 557 C C . ILE A 1 72 ? -11.283 6.813 15.042 1.00 90.44 72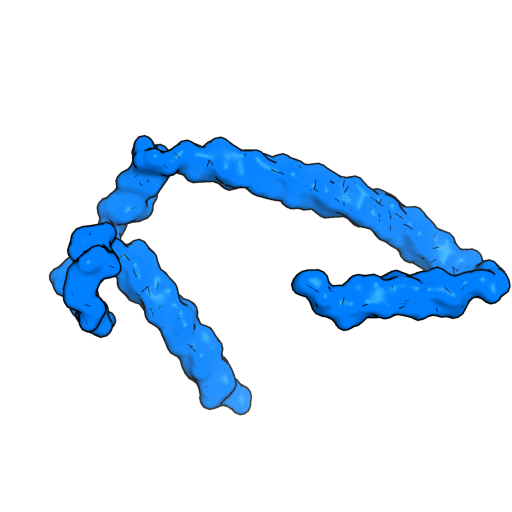 ILE A C 1
ATOM 559 O O . ILE A 1 72 ? -11.721 6.597 16.176 1.00 90.44 72 ILE A O 1
ATOM 563 N N . ALA A 1 73 ? -10.108 6.328 14.632 1.00 88.25 73 ALA A N 1
ATOM 564 C CA . ALA A 1 73 ? -9.260 5.475 15.453 1.00 88.25 73 ALA A CA 1
ATOM 565 C C . ALA A 1 73 ? -8.767 6.191 16.717 1.00 88.25 73 ALA A C 1
ATOM 567 O O . ALA A 1 73 ? -8.736 5.566 17.773 1.00 88.25 73 ALA A O 1
ATOM 568 N N . ILE A 1 74 ? -8.437 7.486 16.653 1.00 90.06 74 ILE A N 1
ATOM 569 C CA . ILE A 1 74 ? -8.024 8.277 17.821 1.00 90.06 74 ILE A CA 1
ATOM 570 C C . ILE A 1 74 ? -9.162 8.357 18.840 1.00 90.06 74 ILE A C 1
ATOM 572 O O . ILE A 1 74 ? -8.930 8.096 20.021 1.00 90.06 74 ILE A O 1
ATOM 576 N N . PHE A 1 75 ? -10.391 8.656 18.407 1.00 87.12 75 PHE A N 1
ATOM 577 C CA . PHE A 1 75 ? -11.544 8.693 19.314 1.00 87.12 75 PHE A CA 1
ATOM 578 C C . PHE A 1 75 ? -11.805 7.328 19.962 1.00 87.12 75 PHE A C 1
ATOM 580 O O . PHE A 1 75 ? -11.980 7.243 21.181 1.00 87.12 75 PHE A O 1
ATOM 587 N N . ALA A 1 76 ? -11.769 6.252 19.170 1.00 83.50 76 ALA A N 1
ATOM 588 C CA . ALA A 1 76 ? -11.950 4.892 19.670 1.00 83.50 76 ALA A CA 1
ATOM 589 C C . ALA A 1 76 ? -10.830 4.478 20.644 1.00 83.50 76 ALA A C 1
ATOM 591 O O . ALA A 1 76 ? -11.104 3.962 21.730 1.00 83.50 76 ALA A O 1
ATOM 592 N N . ALA A 1 77 ? -9.569 4.749 20.299 1.00 84.81 77 ALA A N 1
ATOM 593 C CA . ALA A 1 77 ? -8.408 4.445 21.131 1.00 84.81 77 ALA A CA 1
ATOM 594 C C . ALA A 1 77 ? -8.427 5.239 22.443 1.00 84.81 77 ALA A C 1
ATOM 596 O O . ALA A 1 77 ? -8.137 4.682 23.503 1.00 84.81 77 ALA A O 1
ATOM 597 N N . TYR A 1 78 ? -8.816 6.515 22.399 1.00 86.00 78 TYR A N 1
ATOM 598 C CA . TYR A 1 78 ? -8.946 7.352 23.588 1.00 86.00 78 TYR A CA 1
ATOM 599 C C . TYR A 1 78 ? -10.033 6.826 24.532 1.00 86.00 78 TYR A C 1
ATOM 601 O O . TYR A 1 78 ? -9.785 6.666 25.731 1.00 86.00 78 TYR A O 1
ATOM 609 N N . ALA A 1 79 ? -11.206 6.480 23.991 1.00 82.62 79 ALA A N 1
ATOM 610 C CA . ALA A 1 79 ? -12.299 5.898 24.766 1.00 82.62 79 ALA A CA 1
ATOM 611 C C . ALA A 1 79 ? -11.879 4.579 25.438 1.00 82.62 79 ALA A C 1
ATOM 613 O O . ALA A 1 79 ? -12.101 4.393 26.633 1.00 82.62 79 ALA A O 1
ATOM 614 N N . VAL A 1 80 ? -11.204 3.688 24.709 1.00 80.56 80 VAL A N 1
ATOM 615 C CA . VAL A 1 80 ? -10.732 2.399 25.243 1.00 80.56 80 VAL A CA 1
ATOM 616 C C . VAL A 1 80 ? -9.605 2.571 26.267 1.00 80.56 80 VAL A C 1
ATOM 618 O O . VAL A 1 80 ? -9.572 1.849 27.269 1.00 80.56 80 VAL A O 1
ATOM 621 N N . SER A 1 81 ? -8.684 3.509 26.044 1.00 80.75 81 SER A N 1
ATOM 622 C CA . SER A 1 81 ? -7.530 3.732 26.922 1.00 80.75 81 SER A CA 1
ATOM 623 C C . SER A 1 81 ? -7.930 4.399 28.238 1.00 80.75 81 SER A C 1
ATOM 625 O O . SER A 1 81 ? -7.538 3.928 29.309 1.00 80.75 81 SER A O 1
ATOM 627 N N . ARG A 1 82 ? -8.751 5.459 28.185 1.00 75.62 82 ARG A N 1
ATOM 628 C CA . ARG A 1 82 ? -9.045 6.284 29.365 1.00 75.62 82 ARG A CA 1
ATOM 629 C C . ARG A 1 82 ? -10.306 5.871 30.124 1.00 75.62 82 ARG A C 1
ATOM 631 O O . ARG A 1 82 ? -10.344 6.065 31.338 1.00 75.62 82 ARG A O 1
ATOM 638 N N . TYR A 1 83 ? -11.302 5.276 29.464 1.00 74.75 83 TYR A N 1
ATOM 639 C CA . TYR A 1 83 ? -12.534 4.836 30.122 1.00 74.75 83 TYR A CA 1
ATOM 640 C C . TYR A 1 83 ? -12.530 3.322 30.372 1.00 74.75 83 TYR A C 1
ATOM 642 O O . TYR A 1 83 ? -12.338 2.508 29.469 1.00 74.75 83 TYR A O 1
ATOM 650 N N . ASN A 1 84 ? -12.792 2.920 31.618 1.00 63.41 84 ASN A N 1
ATOM 651 C CA . ASN A 1 84 ? -13.048 1.522 31.972 1.00 63.41 84 ASN A CA 1
ATOM 652 C C . ASN A 1 84 ? -14.555 1.245 31.903 1.00 63.41 84 ASN A C 1
ATOM 654 O O . ASN A 1 84 ? -15.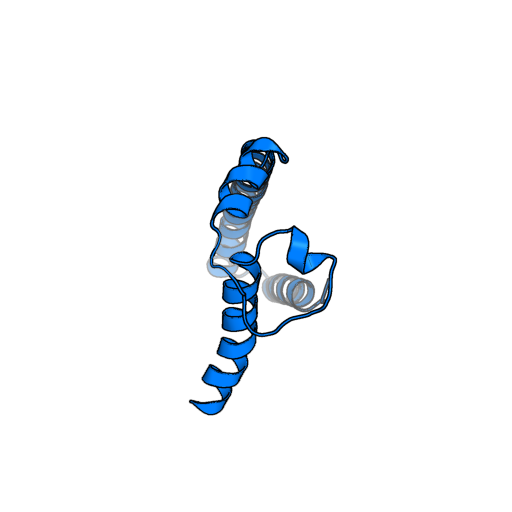264 1.322 32.903 1.00 63.41 84 ASN A O 1
ATOM 658 N N . PHE A 1 85 ? -15.047 0.942 30.699 1.00 73.62 85 PHE A N 1
ATOM 659 C CA . PHE A 1 85 ? -16.437 0.547 30.467 1.00 73.62 85 PHE A CA 1
ATOM 660 C C . PHE A 1 85 ? -16.610 -0.979 30.537 1.00 73.62 85 PHE A C 1
ATOM 662 O O . PHE A 1 85 ? -15.733 -1.739 30.124 1.00 73.62 85 PHE A O 1
ATOM 669 N N . ARG A 1 86 ? -17.772 -1.443 31.020 1.00 68.62 86 ARG A N 1
ATOM 670 C CA . ARG A 1 86 ? -18.110 -2.877 31.184 1.00 68.62 86 ARG A CA 1
ATOM 671 C C . ARG A 1 86 ? -17.989 -3.709 29.889 1.00 68.62 86 ARG A C 1
ATOM 673 O O . ARG A 1 86 ? -17.771 -4.910 29.971 1.00 68.62 86 ARG A O 1
ATOM 680 N N . GLY A 1 87 ? -18.075 -3.084 28.710 1.00 76.19 87 GLY A N 1
ATOM 681 C CA . GLY A 1 87 ? -17.950 -3.725 27.388 1.00 76.19 87 GLY A CA 1
ATOM 682 C C . GLY A 1 87 ? -16.556 -3.675 26.737 1.00 76.19 87 GLY A C 1
ATOM 683 O O . GLY A 1 87 ? -16.408 -4.116 25.598 1.00 76.19 87 GLY A O 1
ATOM 684 N N . LYS A 1 88 ? -15.528 -3.152 27.422 1.00 73.94 88 LYS A N 1
ATOM 685 C CA . LYS A 1 88 ? -14.190 -2.885 26.851 1.00 73.94 88 LYS A CA 1
ATOM 686 C C . LYS A 1 88 ? -13.533 -4.105 26.222 1.00 73.94 88 LYS A C 1
ATOM 688 O O . LYS A 1 88 ? -12.985 -4.023 25.128 1.00 73.94 88 LYS A O 1
ATOM 693 N N . ARG A 1 89 ? -13.658 -5.257 26.882 1.00 75.31 89 ARG A N 1
ATOM 694 C CA . ARG A 1 89 ? -13.094 -6.521 26.400 1.00 75.31 89 ARG A CA 1
ATOM 695 C C . ARG A 1 89 ? -13.739 -6.985 25.092 1.00 75.31 89 ARG A C 1
ATOM 697 O O . ARG A 1 89 ? -13.026 -7.444 24.211 1.00 75.31 89 ARG A O 1
ATOM 704 N N . VAL A 1 90 ? -15.057 -6.829 24.946 1.00 80.19 90 VAL A N 1
ATOM 705 C CA . VAL A 1 90 ? -15.789 -7.234 23.732 1.00 80.19 90 VAL A CA 1
ATOM 706 C C . VAL A 1 90 ? -15.401 -6.353 22.545 1.00 80.19 90 VAL A C 1
ATOM 708 O O . VAL A 1 90 ? -15.175 -6.870 21.453 1.00 80.19 90 VAL A O 1
ATOM 711 N N . PHE A 1 91 ? -15.249 -5.042 22.763 1.00 80.56 91 PHE A N 1
ATOM 712 C CA . PHE A 1 91 ? -14.818 -4.106 21.722 1.00 80.56 91 PHE A CA 1
ATOM 713 C C . PHE A 1 91 ? -13.394 -4.410 21.234 1.00 80.56 91 PHE A C 1
ATOM 715 O O . PHE A 1 91 ? -13.178 -4.579 20.038 1.00 80.56 91 PHE A O 1
ATOM 722 N N . THR A 1 92 ? -12.429 -4.563 22.149 1.00 79.25 92 THR A N 1
ATOM 723 C CA . THR A 1 92 ? -11.037 -4.882 21.785 1.00 79.25 92 THR A CA 1
ATOM 724 C C . THR A 1 92 ? -10.921 -6.231 21.074 1.00 79.25 92 THR A C 1
ATOM 726 O O . THR A 1 92 ? -10.218 -6.325 20.072 1.00 79.25 92 THR A O 1
ATOM 729 N N . VAL A 1 93 ? -11.629 -7.264 21.544 1.00 82.44 93 VAL A N 1
ATOM 730 C CA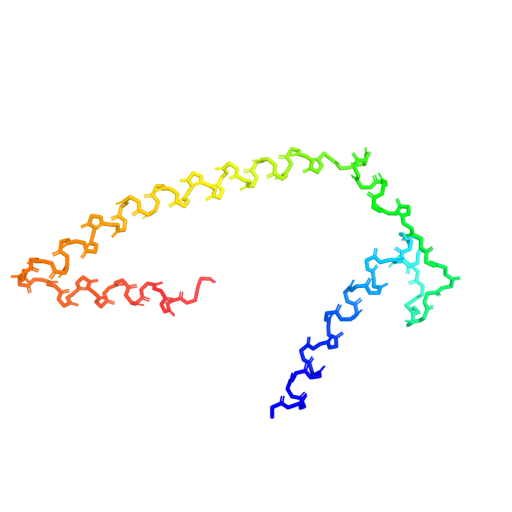 . VAL A 1 93 ? -11.622 -8.582 20.888 1.00 82.44 93 VAL A CA 1
ATOM 731 C C . VAL A 1 93 ? -12.264 -8.512 19.504 1.00 82.44 93 VAL A C 1
ATOM 733 O O . VAL A 1 93 ? -11.717 -9.087 18.576 1.00 82.44 93 VAL A O 1
ATOM 736 N N . SER A 1 94 ? -13.363 -7.772 19.330 1.00 83.00 94 SER A N 1
ATOM 737 C CA . SER A 1 94 ? -14.008 -7.636 18.015 1.00 83.00 94 SER A CA 1
ATOM 738 C C . SER A 1 94 ? -13.095 -6.962 16.993 1.00 83.00 94 SER A C 1
ATOM 740 O O . SER A 1 94 ? -13.014 -7.442 15.869 1.00 83.00 94 SER A O 1
ATOM 742 N N . VAL A 1 95 ? -12.371 -5.906 17.389 1.00 83.38 95 VAL A N 1
ATOM 743 C CA . VAL A 1 95 ? -11.390 -5.218 16.526 1.00 83.38 95 VAL A CA 1
ATOM 744 C C . VAL A 1 95 ? -10.231 -6.141 16.142 1.00 83.38 95 VAL A C 1
ATOM 746 O O . VAL A 1 95 ? -9.817 -6.166 14.986 1.00 83.38 95 VAL A O 1
ATOM 749 N N . LEU A 1 96 ? -9.709 -6.916 17.095 1.00 81.88 96 LEU A N 1
ATOM 750 C CA . LEU A 1 96 ? -8.653 -7.890 16.810 1.00 81.88 96 LEU A CA 1
ATOM 751 C C . LEU A 1 96 ? -9.156 -8.992 15.876 1.00 81.88 96 LEU A C 1
ATOM 753 O O . LEU A 1 96 ? -8.474 -9.331 14.915 1.00 81.88 96 LEU A O 1
ATOM 757 N N . SER A 1 97 ? -10.367 -9.500 16.105 1.00 83.50 97 SER A N 1
ATOM 758 C CA . SER A 1 97 ? -10.984 -10.499 15.237 1.00 83.50 97 SER A CA 1
ATOM 759 C C . SER A 1 97 ? -11.121 -9.991 13.804 1.00 83.50 97 SER A C 1
ATOM 761 O O . SER A 1 97 ? -10.720 -10.702 12.888 1.00 83.50 97 SER A O 1
ATOM 763 N N . THR A 1 98 ? -11.609 -8.765 13.579 1.00 83.50 98 THR A N 1
ATOM 764 C CA . THR A 1 98 ? -11.706 -8.206 12.217 1.00 83.50 98 THR A CA 1
ATOM 765 C C . THR A 1 98 ? -10.352 -7.993 11.545 1.00 83.50 98 THR A C 1
ATOM 767 O O . THR A 1 98 ? -10.285 -8.112 10.329 1.00 83.50 98 THR A O 1
ATOM 770 N N . GLN A 1 99 ? -9.275 -7.729 12.291 1.00 81.00 99 GLN A N 1
ATOM 771 C CA . GLN A 1 99 ? -7.918 -7.664 11.725 1.00 81.00 99 GLN A CA 1
ATOM 772 C C . GLN A 1 99 ? -7.317 -9.043 11.421 1.00 81.00 99 GLN A C 1
ATOM 774 O O . GLN A 1 99 ? -6.464 -9.159 10.545 1.00 81.00 99 GLN A O 1
ATOM 779 N N . MET A 1 100 ? -7.731 -10.078 12.156 1.00 82.94 100 MET A N 1
ATOM 780 C CA . MET A 1 100 ? -7.268 -11.454 11.960 1.00 82.94 100 MET A CA 1
ATOM 781 C C . MET A 1 100 ? -8.023 -12.188 10.855 1.00 82.94 100 MET A C 1
ATOM 783 O O . MET A 1 100 ? -7.515 -13.193 10.365 1.00 82.94 100 MET A O 1
ATOM 787 N N . PHE A 1 101 ? -9.213 -11.718 10.472 1.00 78.69 101 PHE A N 1
ATOM 788 C CA . PHE A 1 101 ? -9.903 -12.220 9.291 1.00 78.69 101 PHE A CA 1
ATOM 789 C C . PHE A 1 101 ? -9.102 -11.825 8.043 1.00 78.69 101 PHE A C 1
ATOM 791 O O . PHE A 1 101 ? -9.009 -10.633 7.743 1.00 78.69 101 PHE A O 1
ATOM 798 N N . PRO A 1 102 ? -8.514 -12.792 7.316 1.00 58.31 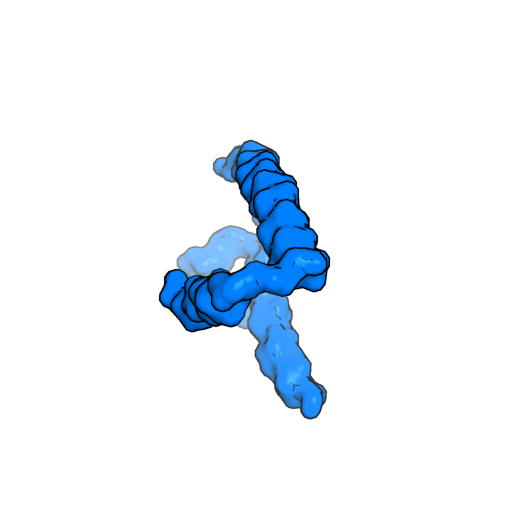102 PRO A N 1
ATOM 799 C CA . PRO A 1 102 ? -7.895 -12.495 6.040 1.00 58.31 102 PRO A CA 1
ATOM 800 C C . PRO A 1 102 ? -9.022 -12.147 5.061 1.00 58.31 102 PRO A C 1
ATOM 802 O O . PRO A 1 102 ? -9.909 -12.968 4.818 1.00 58.31 102 PRO A O 1
ATOM 805 N N . GLY A 1 103 ? -9.022 -10.899 4.592 1.00 47.59 103 GLY A N 1
ATOM 806 C CA . GLY A 1 103 ? -9.866 -10.430 3.492 1.00 47.59 103 GLY A CA 1
ATOM 807 C C . GLY A 1 103 ? -9.283 -10.803 2.140 1.00 47.59 103 GLY A C 1
ATOM 808 O O . GLY A 1 103 ? -8.035 -10.832 2.033 1.00 47.59 103 GLY A O 1
#

Radius of gyration: 23.2 Å; chains: 1; bounding box: 40×28×59 Å